Protein AF-A0AA47A423-F1 (afdb_monomer)

Radius of gyration: 16.88 Å; Cα contacts (8 Å, |Δi|>4): 56; chains: 1; bounding box: 35×23×54 Å

pLDDT: mean 71.1, std 12.5, range [41.88, 87.69]

Secondary structure (DSSP, 8-state):
---TTSEEEEE-TT--EEEEES-TTSSS-S--GGGS---------TTEEEEEEEEETTEEEEEEEETT----

Nearest PDB structures (foldseek):
  2ysd-assembly1_A  TM=4.588E-01  e=6.360E+00  Homo sapiens

Structure (mmCIF, N/CA/C/O backbone):
data_AF-A0AA47A423-F1
#
_entry.id   AF-A0AA47A423-F1
#
loop_
_atom_site.group_PDB
_atom_site.id
_atom_site.type_symbol
_atom_site.label_atom_id
_atom_site.label_alt_id
_atom_site.label_comp_id
_atom_site.label_asym_id
_atom_site.label_entity_id
_atom_site.label_seq_id
_atom_site.pdbx_PDB_ins_code
_atom_site.Cartn_x
_atom_site.Cartn_y
_atom_site.Cartn_z
_atom_site.occupancy
_atom_site.B_iso_or_equiv
_atom_site.auth_seq_id
_atom_site.auth_comp_id
_atom_site.auth_asym_id
_atom_site.auth_atom_id
_atom_site.pdbx_PDB_model_num
ATOM 1 N N . MET A 1 1 ? 21.021 -7.743 11.798 1.00 42.12 1 MET A N 1
ATOM 2 C CA . MET A 1 1 ? 19.750 -8.397 12.167 1.00 42.12 1 MET A CA 1
ATOM 3 C C . MET A 1 1 ? 18.764 -7.294 12.479 1.00 42.12 1 MET A C 1
ATOM 5 O O . MET A 1 1 ? 19.052 -6.497 13.357 1.00 42.12 1 MET A O 1
ATOM 9 N N . GLY A 1 2 ? 17.678 -7.197 11.727 1.00 41.88 2 GLY A N 1
ATOM 10 C CA . GLY A 1 2 ? 16.617 -6.221 11.953 1.00 41.88 2 GLY A CA 1
ATOM 11 C C . GLY A 1 2 ? 15.461 -6.636 11.068 1.00 41.88 2 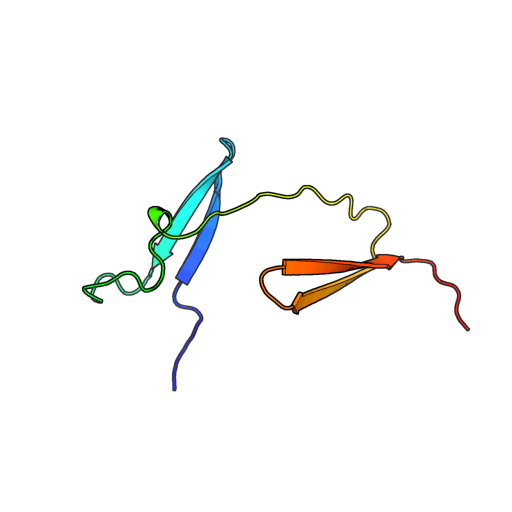GLY A C 1
ATOM 12 O O . GLY A 1 2 ? 15.478 -6.362 9.872 1.00 41.88 2 GLY A O 1
ATOM 13 N N . ALA A 1 3 ? 14.556 -7.440 11.618 1.00 43.75 3 ALA A N 1
ATOM 14 C CA . ALA A 1 3 ? 13.357 -7.835 10.909 1.00 43.75 3 ALA A CA 1
ATOM 15 C C . ALA A 1 3 ? 12.453 -6.598 10.840 1.00 43.75 3 ALA A C 1
ATOM 17 O O . ALA A 1 3 ? 11.785 -6.255 11.800 1.00 43.75 3 ALA A O 1
ATOM 18 N N . PHE A 1 4 ? 12.440 -5.904 9.702 1.00 51.28 4 PHE A N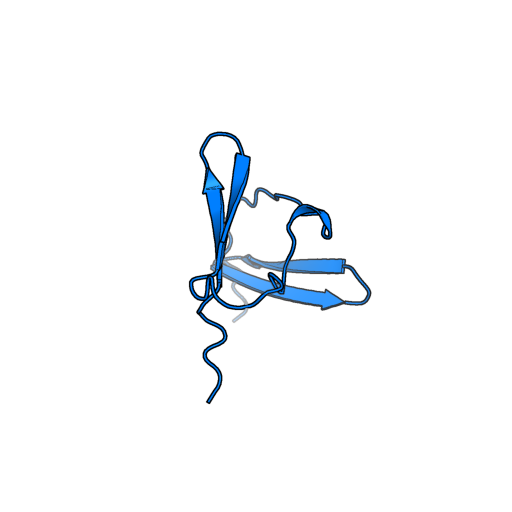 1
ATOM 19 C CA . PHE A 1 4 ? 11.491 -4.818 9.412 1.00 51.28 4 PHE A CA 1
ATOM 20 C C . PHE A 1 4 ? 10.038 -5.320 9.243 1.00 51.28 4 PHE A C 1
ATOM 22 O O . PHE A 1 4 ? 9.188 -4.596 8.742 1.00 51.28 4 PHE A O 1
ATOM 29 N N . ALA A 1 5 ? 9.754 -6.574 9.607 1.00 51.94 5 ALA A N 1
ATOM 30 C CA . ALA A 1 5 ? 8.505 -7.278 9.326 1.00 51.94 5 ALA A CA 1
ATOM 31 C C . ALA A 1 5 ? 7.608 -7.440 10.566 1.00 51.94 5 ALA A C 1
ATOM 33 O O . ALA A 1 5 ? 6.727 -8.295 10.573 1.00 51.94 5 ALA A O 1
ATOM 34 N N . ASP A 1 6 ? 7.828 -6.647 11.615 1.00 66.12 6 ASP A N 1
ATOM 35 C CA . ASP A 1 6 ? 7.072 -6.764 12.869 1.00 66.12 6 ASP A CA 1
ATOM 36 C C . ASP A 1 6 ? 5.895 -5.780 12.962 1.00 66.12 6 ASP A C 1
ATOM 38 O O . ASP A 1 6 ? 5.233 -5.686 13.998 1.00 66.12 6 ASP A O 1
ATOM 42 N N . GLU A 1 7 ? 5.616 -5.056 11.878 1.00 72.69 7 GLU A N 1
ATOM 43 C CA . GLU A 1 7 ? 4.519 -4.103 11.776 1.00 72.69 7 GLU A CA 1
ATOM 44 C C . GLU A 1 7 ? 3.691 -4.387 10.518 1.00 72.69 7 GLU A C 1
ATOM 46 O O . GLU A 1 7 ? 4.233 -4.598 9.433 1.00 72.69 7 GLU A O 1
ATOM 51 N N . PHE A 1 8 ? 2.365 -4.405 10.654 1.00 74.88 8 PHE A N 1
ATOM 52 C CA . PHE A 1 8 ? 1.459 -4.501 9.511 1.00 74.88 8 PHE A CA 1
ATOM 53 C C . PHE A 1 8 ? 0.212 -3.652 9.733 1.00 74.88 8 PHE A C 1
ATOM 55 O O . PHE A 1 8 ? -0.249 -3.474 10.861 1.00 74.88 8 PHE A O 1
ATOM 62 N N . GLY A 1 9 ? -0.355 -3.151 8.639 1.00 78.25 9 GLY A N 1
ATOM 63 C CA . GLY A 1 9 ? -1.628 -2.447 8.647 1.00 78.25 9 GLY A CA 1
ATOM 64 C C . GLY A 1 9 ? -2.569 -2.982 7.576 1.00 78.25 9 GLY A C 1
ATOM 65 O O . GLY A 1 9 ? -2.122 -3.436 6.524 1.00 78.25 9 GLY A O 1
ATOM 66 N N . TYR A 1 10 ? -3.868 -2.937 7.845 1.00 81.00 10 TYR A N 1
ATOM 67 C CA . TYR A 1 10 ? -4.912 -3.266 6.875 1.00 81.00 10 TYR A CA 1
ATOM 68 C C . TYR A 1 10 ? -6.134 -2.371 7.076 1.00 81.00 10 TYR A C 1
ATOM 70 O O . TYR A 1 10 ? -6.347 -1.827 8.157 1.00 81.00 10 TYR A O 1
ATOM 78 N N . PHE A 1 11 ? -6.943 -2.232 6.029 1.00 81.56 11 PHE A N 1
ATOM 79 C CA . PHE A 1 11 ? -8.254 -1.598 6.114 1.00 81.56 11 PHE A CA 1
ATOM 80 C C . PHE A 1 11 ? -9.330 -2.663 6.301 1.00 81.56 11 PHE A C 1
ATOM 82 O O . PHE A 1 11 ? -9.285 -3.699 5.635 1.00 81.56 11 PHE A O 1
ATOM 89 N N . ASP A 1 12 ? -10.270 -2.426 7.212 1.00 83.12 12 ASP A N 1
ATOM 90 C CA . ASP A 1 12 ? -11.462 -3.266 7.336 1.00 83.12 12 ASP A CA 1
ATOM 91 C C . ASP A 1 12 ? -12.534 -2.905 6.290 1.00 83.12 12 ASP A C 1
ATOM 93 O O . ASP A 1 12 ? -12.357 -2.026 5.443 1.00 83.12 12 ASP A O 1
ATOM 97 N N . ASP A 1 13 ? -13.671 -3.595 6.355 1.00 86.56 13 ASP A N 1
ATOM 98 C CA . ASP A 1 13 ? -14.841 -3.371 5.502 1.00 86.56 13 ASP A CA 1
ATOM 99 C C . ASP A 1 13 ? -15.516 -2.001 5.713 1.00 86.56 13 ASP A C 1
ATOM 101 O O . ASP A 1 13 ? -16.344 -1.587 4.900 1.00 86.56 13 ASP A O 1
ATOM 105 N N . GLN A 1 14 ? -15.138 -1.268 6.763 1.00 87.69 14 GLN A N 1
ATOM 106 C CA . GLN A 1 14 ? -15.579 0.094 7.063 1.00 87.69 14 GLN A CA 1
ATOM 107 C C . GLN A 1 14 ? -14.552 1.156 6.635 1.00 87.69 14 GLN A C 1
ATOM 109 O O . GLN A 1 14 ? -14.721 2.334 6.956 1.00 87.69 14 GLN A O 1
ATOM 114 N N . ASN A 1 15 ? -13.502 0.771 5.897 1.00 75.69 15 ASN A N 1
ATOM 115 C CA . ASN A 1 15 ? -12.367 1.621 5.521 1.00 75.69 15 ASN A CA 1
ATOM 116 C C . ASN A 1 15 ? -11.602 2.201 6.721 1.00 75.69 15 ASN A C 1
ATOM 118 O O . ASN A 1 15 ? -10.936 3.234 6.600 1.00 75.69 15 ASN A O 1
ATOM 122 N N . LYS A 1 16 ? -11.660 1.551 7.884 1.00 81.81 16 LYS A N 1
ATOM 123 C CA . LYS A 1 16 ? -10.857 1.938 9.040 1.00 81.81 16 LYS A CA 1
ATOM 124 C C . LYS A 1 16 ? -9.491 1.264 8.958 1.00 81.81 16 LYS A C 1
ATOM 126 O O . LYS A 1 16 ? -9.400 0.049 8.807 1.00 81.81 16 LYS A O 1
ATOM 131 N N . LEU A 1 17 ? -8.428 2.059 9.079 1.00 79.75 17 LEU A N 1
ATOM 132 C CA . LEU A 1 17 ? -7.065 1.545 9.175 1.00 79.75 17 LEU A CA 1
ATOM 133 C C . LEU A 1 17 ? -6.845 0.910 10.551 1.00 79.75 17 LEU A C 1
ATOM 135 O O . LEU A 1 17 ? -6.956 1.581 11.578 1.00 79.75 17 LEU A O 1
ATOM 139 N N . HIS A 1 18 ? -6.481 -0.366 10.559 1.00 78.88 18 HIS A N 1
ATOM 140 C CA . HIS A 1 18 ? -5.978 -1.072 11.728 1.00 78.88 18 HIS A CA 1
ATOM 141 C C . H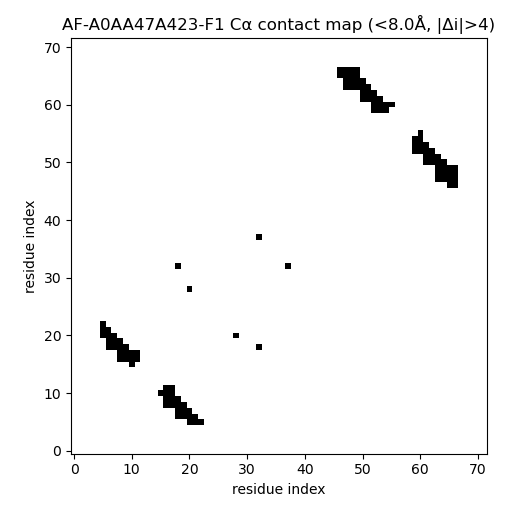IS A 1 18 ? -4.482 -1.269 11.565 1.00 78.88 18 HIS A C 1
ATOM 143 O O . HIS A 1 18 ? -4.035 -1.789 10.546 1.00 78.88 18 HIS A O 1
ATOM 149 N N . TYR A 1 19 ? -3.716 -0.857 12.567 1.00 76.88 19 TYR A N 1
ATOM 150 C CA . TYR A 1 19 ? -2.265 -0.974 12.581 1.00 76.88 19 TYR A CA 1
ATOM 151 C C . TYR A 1 19 ? -1.834 -1.821 13.772 1.00 76.88 19 TYR A C 1
ATOM 153 O O . TYR A 1 19 ? -2.286 -1.598 14.896 1.00 76.88 19 TYR A O 1
ATOM 161 N N . TYR A 1 20 ? -0.965 -2.794 13.527 1.00 74.56 20 TYR A N 1
ATOM 162 C CA . TYR A 1 20 ? -0.471 -3.715 14.536 1.00 74.56 20 TYR A CA 1
ATOM 163 C C . TYR A 1 20 ? 1.048 -3.684 14.550 1.00 74.56 20 TYR A C 1
ATOM 165 O O . TYR A 1 20 ? 1.695 -3.947 13.540 1.00 74.56 20 TYR A O 1
ATOM 173 N N . ASN A 1 21 ? 1.598 -3.425 15.731 1.00 72.06 21 ASN A N 1
ATOM 174 C CA . ASN A 1 21 ? 3.003 -3.630 16.036 1.00 72.06 21 ASN A CA 1
ATOM 175 C C . ASN A 1 21 ? 3.109 -4.854 16.963 1.00 72.06 21 ASN A C 1
ATOM 177 O O . ASN A 1 21 ? 2.510 -4.884 18.044 1.00 72.06 21 ASN A O 1
ATOM 181 N N . TYR A 1 22 ? 3.822 -5.894 16.522 1.00 68.06 22 TYR A N 1
ATOM 182 C CA . TYR A 1 22 ? 3.992 -7.135 17.287 1.00 68.06 22 TYR A CA 1
ATOM 183 C C . TYR A 1 22 ? 4.854 -6.938 18.547 1.00 68.06 22 TYR A C 1
ATOM 185 O O . TYR A 1 22 ? 4.693 -7.668 19.528 1.00 68.06 22 TYR A O 1
ATOM 193 N N . HIS A 1 23 ? 5.704 -5.911 18.574 1.00 63.25 23 HIS A N 1
ATOM 194 C CA . HIS A 1 23 ? 6.521 -5.521 19.716 1.00 63.25 23 HIS A CA 1
ATOM 195 C C . HIS A 1 23 ? 5.802 -4.462 20.560 1.00 63.25 23 HIS A C 1
ATOM 197 O O . HIS A 1 23 ? 6.168 -3.291 20.583 1.00 63.25 23 HIS A O 1
ATOM 203 N N . LYS A 1 24 ? 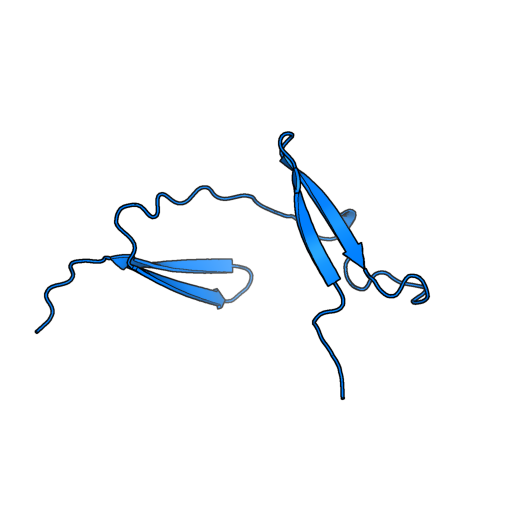4.810 -4.895 21.351 1.00 55.06 24 LYS A N 1
ATOM 204 C CA . LYS A 1 24 ? 4.100 -4.051 22.343 1.00 55.06 24 LYS A CA 1
ATOM 205 C C . LYS A 1 24 ? 5.007 -3.360 23.384 1.00 55.06 24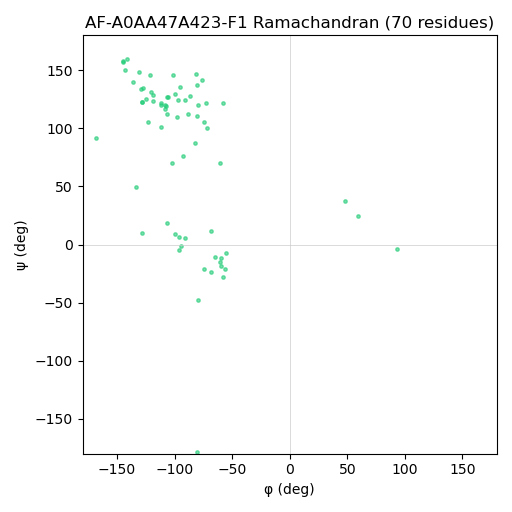 LYS A C 1
ATOM 207 O O . LYS A 1 24 ? 4.503 -2.598 24.202 1.00 55.06 24 LYS A O 1
ATOM 212 N N . SER A 1 25 ? 6.302 -3.679 23.422 1.00 53.47 25 SER A N 1
ATOM 213 C CA . SER A 1 25 ? 7.272 -3.215 24.419 1.00 53.47 25 SER A CA 1
ATOM 214 C C . SER A 1 25 ? 8.095 -1.995 23.998 1.00 53.47 25 SER A C 1
ATOM 216 O O . SER A 1 25 ? 8.886 -1.516 24.806 1.00 53.47 25 SER A O 1
ATOM 218 N N . ALA A 1 26 ? 7.968 -1.503 22.762 1.00 55.41 26 ALA A N 1
ATOM 219 C CA . ALA A 1 26 ? 8.549 -0.215 22.403 1.00 55.41 26 ALA A CA 1
ATOM 220 C C . ALA A 1 26 ? 7.620 0.895 22.918 1.00 55.41 26 ALA A C 1
ATOM 222 O O . ALA A 1 26 ? 6.457 0.954 22.534 1.00 55.41 26 ALA A O 1
ATOM 223 N N . GLU A 1 27 ? 8.122 1.770 23.795 1.00 52.34 27 GLU A N 1
ATOM 224 C CA . GLU A 1 27 ? 7.366 2.901 24.371 1.00 52.34 27 GLU A CA 1
ATOM 225 C C . GLU A 1 27 ? 6.838 3.890 23.314 1.00 52.34 27 GLU A C 1
ATOM 227 O O . GLU A 1 27 ? 5.993 4.731 23.613 1.00 52.34 27 GLU A O 1
ATOM 232 N N . SER A 1 28 ? 7.295 3.769 22.068 1.00 52.06 28 SER A N 1
ATOM 233 C CA . SER A 1 28 ? 6.801 4.513 20.919 1.00 52.06 28 SER A CA 1
ATOM 234 C C . SER A 1 28 ? 6.448 3.549 19.793 1.00 52.06 28 SER A C 1
ATOM 236 O O . SER A 1 28 ? 7.323 2.839 19.291 1.00 52.06 28 SER A O 1
ATOM 238 N N . ASN A 1 29 ? 5.198 3.574 19.330 1.00 53.38 29 ASN A N 1
ATOM 239 C CA . ASN A 1 29 ? 4.917 3.122 17.972 1.00 53.38 29 ASN A CA 1
ATOM 240 C C . ASN A 1 29 ? 5.764 3.994 17.037 1.00 53.38 29 ASN A C 1
ATOM 242 O O . ASN A 1 29 ? 5.645 5.217 17.070 1.00 53.38 29 ASN A O 1
ATOM 246 N N . THR A 1 30 ? 6.631 3.388 16.223 1.00 54.84 30 THR A N 1
ATOM 247 C CA . THR A 1 30 ? 7.419 4.126 15.218 1.00 54.84 30 THR A CA 1
ATOM 248 C C . THR A 1 30 ? 6.504 4.875 14.244 1.00 54.84 30 THR A C 1
ATOM 250 O O . THR A 1 30 ? 6.859 5.930 13.725 1.00 54.84 30 THR A O 1
ATOM 253 N N . TYR A 1 31 ? 5.295 4.345 14.050 1.00 56.88 31 TYR A N 1
ATOM 254 C CA . TYR A 1 31 ? 4.248 4.905 13.217 1.00 56.88 31 TYR A CA 1
ATOM 255 C C . TYR A 1 31 ? 2.992 5.105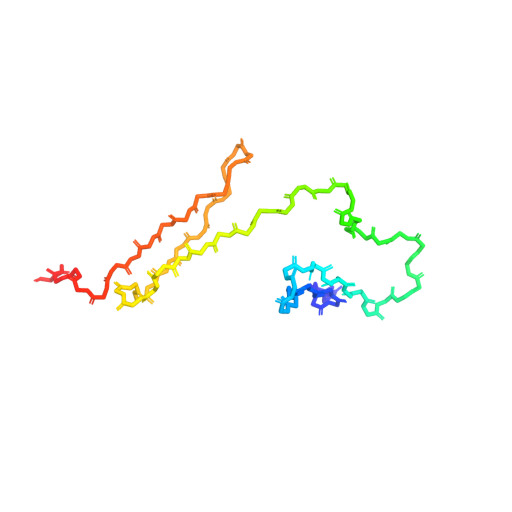 14.062 1.00 56.88 31 TYR A C 1
ATOM 257 O O . TYR A 1 31 ? 2.298 4.151 14.405 1.00 56.88 31 TYR A O 1
ATOM 265 N N . ASP A 1 32 ? 2.712 6.356 14.412 1.00 63.41 32 ASP A N 1
ATOM 266 C CA . ASP A 1 32 ? 1.422 6.768 14.957 1.00 63.41 32 ASP A CA 1
ATOM 267 C C . ASP A 1 32 ? 0.500 7.141 13.785 1.00 63.41 32 ASP A C 1
ATOM 269 O O . ASP A 1 32 ? 0.789 8.130 13.103 1.00 63.41 32 ASP A O 1
ATOM 273 N N . PRO A 1 33 ? -0.573 6.371 13.516 1.00 60.25 33 PRO A N 1
ATOM 274 C CA . PRO A 1 33 ? -1.512 6.646 12.430 1.00 60.25 33 PRO A CA 1
ATOM 275 C C . PRO A 1 33 ? -2.147 8.038 12.476 1.00 60.25 33 PRO A C 1
ATOM 277 O O . PRO A 1 33 ? -2.609 8.514 11.443 1.00 60.25 33 PRO A O 1
ATOM 280 N N . GLU A 1 34 ? -2.161 8.708 13.633 1.00 67.44 34 GLU A N 1
ATOM 281 C CA . GLU A 1 34 ? -2.633 10.093 13.749 1.00 67.44 34 GLU A CA 1
ATOM 282 C C . GLU A 1 34 ? -1.632 11.111 13.173 1.00 67.44 34 GLU A C 1
ATOM 284 O O . GLU A 1 34 ? -2.019 12.211 12.780 1.00 67.44 34 GLU A O 1
ATOM 289 N N . ASN A 1 35 ? -0.354 10.735 13.055 1.00 66.88 35 ASN A N 1
ATOM 290 C CA . ASN A 1 35 ? 0.731 11.608 12.598 1.00 66.88 35 ASN A CA 1
ATOM 291 C C . ASN A 1 35 ? 1.027 11.507 11.093 1.00 66.88 35 ASN A C 1
ATOM 293 O O . ASN A 1 35 ? 1.889 12.234 10.594 1.00 66.88 35 ASN A O 1
ATOM 297 N N . PHE A 1 36 ? 0.333 10.646 10.343 1.00 67.44 36 PHE A N 1
ATOM 298 C CA . PHE A 1 36 ? 0.479 10.567 8.889 1.00 67.44 36 PHE A CA 1
ATOM 299 C C . PHE A 1 36 ? -0.866 10.463 8.169 1.00 67.44 36 PHE A C 1
ATOM 301 O O . PHE A 1 36 ? -1.789 9.773 8.587 1.00 67.44 36 PHE A O 1
ATOM 308 N N . SER A 1 37 ? -0.981 11.162 7.037 1.00 67.88 37 SER A N 1
ATOM 309 C CA . SER A 1 37 ? -2.187 11.111 6.210 1.00 67.88 37 SER A CA 1
ATOM 310 C C . SER A 1 37 ? -2.159 9.861 5.339 1.00 67.88 37 SER A C 1
ATOM 312 O O . SER A 1 37 ? -1.363 9.767 4.404 1.00 67.88 37 SER A O 1
ATOM 314 N N . VAL A 1 38 ? -3.041 8.906 5.627 1.00 70.56 38 VAL A N 1
ATOM 315 C CA . VAL A 1 38 ? -3.233 7.737 4.764 1.00 70.56 38 VAL A CA 1
ATOM 316 C C . VAL A 1 38 ? -4.320 8.032 3.742 1.00 70.56 38 VAL A C 1
ATOM 318 O O . VAL A 1 38 ? -5.443 8.390 4.096 1.00 70.56 38 VAL A O 1
ATOM 321 N N . LYS A 1 39 ? -3.989 7.871 2.459 1.00 72.38 39 LYS A N 1
ATOM 322 C CA . LYS A 1 39 ? -4.939 7.992 1.351 1.00 72.38 39 LYS A CA 1
ATOM 323 C C . LYS A 1 39 ? -5.143 6.630 0.708 1.00 72.38 39 LYS A C 1
ATOM 325 O O . LYS A 1 39 ? -4.191 6.018 0.233 1.00 72.38 39 LYS A O 1
ATOM 330 N N . MET A 1 40 ? -6.391 6.174 0.685 1.00 73.56 40 MET A N 1
ATOM 331 C CA . MET A 1 40 ? -6.783 4.994 -0.075 1.00 73.56 40 MET A CA 1
ATOM 332 C C . MET A 1 40 ? -6.969 5.377 -1.542 1.00 73.56 40 MET A C 1
ATOM 334 O O . MET A 1 40 ? -7.573 6.404 -1.855 1.00 73.56 40 MET A O 1
ATOM 338 N N . ILE A 1 41 ? -6.469 4.533 -2.433 1.00 76.50 41 ILE A N 1
ATOM 339 C CA . ILE A 1 41 ? -6.667 4.651 -3.873 1.00 76.50 41 ILE A CA 1
ATOM 340 C C . ILE A 1 41 ? -7.205 3.322 -4.393 1.00 76.50 41 ILE A C 1
ATOM 342 O O . ILE A 1 41 ? -6.715 2.257 -4.025 1.00 76.50 41 ILE A O 1
ATOM 346 N N . ASN A 1 42 ? -8.223 3.390 -5.245 1.00 77.31 42 ASN A N 1
ATOM 347 C CA . ASN A 1 42 ? -8.730 2.224 -5.955 1.00 77.31 42 ASN A CA 1
ATOM 348 C C . ASN A 1 42 ? -8.100 2.209 -7.344 1.00 77.31 42 ASN A C 1
ATOM 350 O O . ASN A 1 42 ? -8.210 3.190 -8.080 1.00 77.31 42 ASN A O 1
ATOM 354 N N . ILE A 1 43 ? -7.440 1.107 -7.689 1.00 76.44 43 ILE A N 1
ATOM 355 C CA . ILE A 1 43 ? -6.822 0.910 -9.000 1.00 76.44 43 ILE A CA 1
ATOM 356 C C . ILE A 1 43 ? -7.497 -0.293 -9.648 1.00 76.44 43 ILE A C 1
ATOM 358 O O . ILE A 1 43 ? -7.517 -1.380 -9.075 1.00 76.44 43 ILE A O 1
ATOM 362 N N . ASP A 1 44 ? -8.049 -0.096 -10.843 1.00 80.38 44 ASP A N 1
ATOM 363 C CA . ASP A 1 44 ? -8.517 -1.202 -11.672 1.00 80.38 44 ASP A CA 1
ATOM 364 C C . ASP A 1 44 ? -7.303 -1.924 -12.272 1.00 80.38 44 ASP A C 1
ATOM 366 O O . ASP A 1 44 ? -6.639 -1.410 -13.173 1.00 80.38 44 ASP A O 1
ATOM 370 N N . VAL A 1 45 ? -7.003 -3.109 -11.739 1.00 78.56 45 VAL A N 1
ATOM 371 C CA . VAL A 1 45 ? -5.884 -3.952 -12.182 1.00 78.56 45 VAL A CA 1
ATOM 372 C C . VAL A 1 45 ? -6.273 -4.950 -13.270 1.00 78.56 45 VAL A C 1
ATOM 374 O O . VAL A 1 45 ? -5.434 -5.739 -13.682 1.00 78.56 45 VAL A O 1
ATOM 377 N N . SER A 1 46 ? -7.503 -4.904 -13.796 1.00 85.25 46 SER A N 1
ATOM 378 C CA . SER A 1 46 ? -7.971 -5.851 -14.824 1.00 85.25 46 SER A CA 1
ATOM 379 C C . SER A 1 46 ? -7.161 -5.836 -16.126 1.00 85.25 46 SER A C 1
ATOM 381 O O . SER A 1 46 ? -7.307 -6.743 -16.939 1.00 85.25 46 SER A O 1
ATOM 383 N N . LYS A 1 47 ? -6.337 -4.802 -16.344 1.00 80.00 47 LYS A N 1
ATOM 384 C CA . LYS A 1 47 ? -5.459 -4.641 -17.515 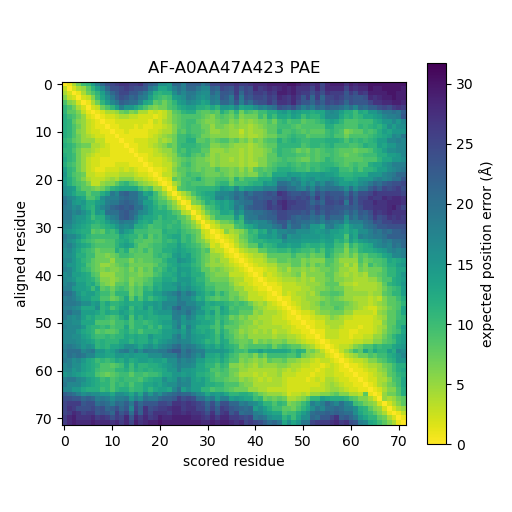1.00 80.00 47 LYS A CA 1
ATOM 385 C C . LYS A 1 47 ? -3.997 -4.356 -17.144 1.00 80.00 47 LYS A C 1
ATOM 387 O O . LYS A 1 47 ? -3.222 -3.952 -18.012 1.00 80.00 47 LYS A O 1
ATOM 392 N N . ILE A 1 48 ? -3.634 -4.484 -15.866 1.00 82.81 48 ILE A N 1
ATOM 393 C CA . ILE A 1 48 ? -2.304 -4.151 -15.336 1.00 82.81 48 ILE A CA 1
ATOM 394 C C . ILE A 1 48 ? -1.580 -5.456 -14.991 1.00 82.81 48 ILE A C 1
ATOM 396 O O . ILE A 1 48 ? -2.001 -6.161 -14.083 1.00 82.81 48 ILE A O 1
ATOM 400 N N . ASP A 1 49 ? -0.468 -5.736 -15.674 1.00 82.12 49 ASP A N 1
ATOM 401 C CA . ASP A 1 49 ? 0.399 -6.898 -15.402 1.00 82.12 49 ASP A CA 1
ATOM 402 C C . ASP A 1 49 ? 1.313 -6.624 -14.205 1.00 82.12 49 ASP A C 1
ATOM 404 O O . ASP A 1 49 ? 1.475 -7.425 -13.286 1.00 82.12 49 ASP A O 1
ATOM 408 N N . LYS A 1 50 ? 1.942 -5.448 -14.220 1.00 83.56 50 LYS A N 1
ATOM 409 C CA . LYS A 1 50 ? 2.950 -5.036 -13.242 1.00 83.56 50 LYS A CA 1
ATOM 410 C C . LYS A 1 50 ? 2.777 -3.562 -12.917 1.00 83.56 50 LYS A C 1
ATOM 412 O O . LYS A 1 50 ? 2.209 -2.811 -13.697 1.00 83.56 50 LYS A O 1
ATOM 417 N N . PHE A 1 51 ? 3.300 -3.113 -11.786 1.00 84.56 51 PHE A N 1
ATOM 418 C CA . PHE A 1 51 ? 3.435 -1.689 -11.499 1.00 84.56 51 PHE A CA 1
ATOM 419 C C . PHE A 1 51 ? 4.707 -1.436 -10.699 1.00 84.56 51 PHE A C 1
ATOM 421 O O . PHE A 1 51 ? 5.213 -2.332 -10.022 1.00 84.56 51 PHE A O 1
ATOM 428 N N . TYR A 1 52 ? 5.215 -0.211 -10.768 1.00 83.19 52 TYR A N 1
ATOM 429 C CA . TYR A 1 52 ? 6.274 0.258 -9.884 1.00 83.19 52 TYR A CA 1
ATOM 430 C C . TYR A 1 52 ? 5.810 1.488 -9.108 1.00 83.19 52 TYR A C 1
ATOM 432 O O . TYR A 1 52 ? 5.013 2.294 -9.594 1.00 83.19 52 TYR A O 1
ATOM 440 N N . LEU A 1 53 ? 6.293 1.585 -7.871 1.00 85.94 53 LEU A N 1
ATOM 441 C CA . LEU A 1 53 ? 6.050 2.701 -6.967 1.00 85.94 53 LEU A CA 1
ATOM 442 C C . LEU A 1 53 ? 7.332 3.521 -6.875 1.00 85.94 53 LEU A C 1
ATOM 444 O O . LEU A 1 53 ? 8.393 2.968 -6.583 1.00 85.94 53 LEU A O 1
ATOM 448 N N . ILE A 1 54 ? 7.229 4.824 -7.112 1.00 82.81 54 ILE A N 1
ATOM 449 C CA . ILE A 1 54 ? 8.335 5.767 -6.942 1.00 82.81 54 ILE A CA 1
ATOM 450 C C . ILE A 1 54 ? 7.925 6.781 -5.882 1.00 82.81 54 ILE A C 1
ATOM 452 O O . ILE A 1 54 ? 6.850 7.367 -5.970 1.00 82.81 54 ILE A O 1
ATOM 456 N N . ALA A 1 55 ? 8.784 6.982 -4.884 1.00 82.00 55 ALA A N 1
ATOM 457 C CA . ALA A 1 55 ? 8.647 8.071 -3.928 1.00 82.00 55 ALA A CA 1
ATOM 458 C C . ALA A 1 55 ? 9.557 9.228 -4.365 1.00 82.00 55 ALA A C 1
ATOM 460 O O . ALA A 1 55 ? 10.780 9.118 -4.277 1.00 82.00 55 ALA A O 1
ATOM 461 N N . GLU A 1 56 ? 8.976 10.330 -4.834 1.00 81.06 56 GLU A N 1
ATOM 462 C CA . GLU A 1 56 ? 9.702 11.529 -5.266 1.00 81.06 56 GLU A CA 1
ATOM 463 C C . GLU A 1 56 ? 9.126 12.762 -4.570 1.00 81.06 56 GLU A C 1
ATOM 465 O O . GLU A 1 56 ? 7.943 13.042 -4.677 1.00 81.06 56 GLU A O 1
ATOM 470 N N . GLN A 1 57 ? 9.966 13.506 -3.841 1.00 75.56 57 GLN A N 1
ATOM 471 C CA . GLN A 1 57 ? 9.652 14.844 -3.303 1.00 75.56 57 GLN A CA 1
ATOM 472 C C . GLN A 1 57 ? 8.292 14.989 -2.581 1.00 75.56 57 GLN A C 1
ATOM 474 O O . GLN A 1 57 ? 7.661 16.039 -2.645 1.00 75.56 57 GLN A O 1
ATOM 479 N N . GLY A 1 58 ? 7.867 13.964 -1.834 1.00 74.69 58 GLY A N 1
ATOM 480 C CA . GLY A 1 58 ? 6.603 13.980 -1.081 1.00 74.69 58 GLY A CA 1
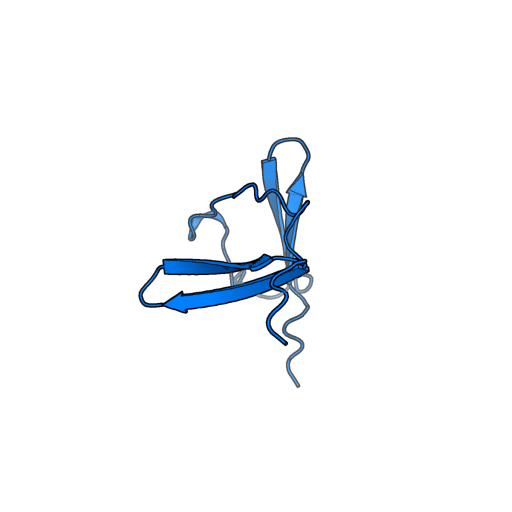ATOM 481 C C . GLY A 1 58 ? 5.411 13.382 -1.830 1.00 74.69 58 GLY A C 1
ATOM 482 O O . GLY A 1 58 ? 4.350 13.217 -1.229 1.00 74.69 58 GLY A O 1
ATOM 483 N N . ASP A 1 59 ? 5.605 12.983 -3.084 1.00 76.69 59 ASP A N 1
ATOM 484 C CA . ASP A 1 59 ? 4.633 12.253 -3.881 1.00 76.69 59 ASP A CA 1
ATOM 485 C C . ASP A 1 59 ? 4.970 10.758 -3.939 1.00 76.69 59 ASP A C 1
ATOM 487 O O . ASP A 1 59 ? 6.133 10.345 -3.974 1.00 76.69 59 ASP A O 1
ATOM 491 N N . ILE A 1 60 ? 3.918 9.938 -3.971 1.00 81.69 60 ILE A N 1
ATOM 492 C CA . ILE A 1 60 ? 3.992 8.524 -4.340 1.00 81.69 60 ILE A CA 1
ATOM 493 C C . ILE A 1 60 ? 3.387 8.407 -5.734 1.00 81.69 60 ILE A C 1
ATOM 495 O O . ILE A 1 60 ? 2.184 8.601 -5.917 1.00 81.69 60 ILE A O 1
ATOM 499 N N . ILE A 1 61 ? 4.224 8.087 -6.714 1.00 81.00 61 ILE A N 1
ATOM 500 C CA . ILE A 1 61 ? 3.824 7.916 -8.106 1.00 81.00 61 ILE A CA 1
ATOM 501 C C . ILE A 1 61 ? 3.668 6.424 -8.384 1.00 81.00 61 ILE A C 1
ATOM 503 O O . ILE A 1 61 ? 4.559 5.623 -8.090 1.00 81.00 61 ILE A O 1
ATOM 507 N N . ILE A 1 62 ? 2.527 6.054 -8.964 1.00 85.19 62 ILE A N 1
ATOM 508 C CA . ILE A 1 62 ? 2.221 4.679 -9.360 1.00 85.19 62 ILE A CA 1
ATOM 509 C C . ILE A 1 62 ? 2.263 4.596 -10.869 1.00 85.19 62 ILE A C 1
ATOM 511 O O . ILE A 1 62 ? 1.487 5.257 -11.558 1.00 85.19 62 ILE A O 1
ATOM 515 N N . HIS A 1 63 ? 3.146 3.749 -11.376 1.00 85.50 63 HIS A N 1
ATOM 516 C CA . HIS A 1 63 ? 3.289 3.524 -12.801 1.00 85.50 63 HIS A CA 1
ATOM 517 C C . HIS A 1 63 ? 2.820 2.115 -13.170 1.00 85.50 63 HIS A C 1
ATOM 519 O O . HIS A 1 63 ? 3.557 1.148 -12.949 1.00 85.50 63 HIS A O 1
ATOM 525 N N . PRO A 1 64 ? 1.602 1.973 -13.715 1.00 84.25 64 PRO A N 1
ATOM 526 C CA . PRO A 1 64 ? 1.101 0.691 -14.183 1.00 84.25 64 PRO A CA 1
ATOM 527 C C . PRO A 1 64 ? 1.733 0.299 -15.527 1.00 84.25 64 PRO A C 1
ATOM 529 O O . PRO A 1 64 ? 1.912 1.129 -16.415 1.00 84.25 64 PRO A O 1
ATOM 532 N N . ILE A 1 65 ? 2.021 -0.988 -15.686 1.00 82.81 65 ILE A N 1
ATOM 533 C CA . ILE A 1 65 ? 2.503 -1.650 -16.900 1.00 82.81 65 ILE A CA 1
ATOM 534 C C . ILE A 1 65 ? 1.372 -2.557 -17.380 1.00 82.81 65 ILE A C 1
ATOM 536 O O . ILE A 1 65 ? 0.914 -3.432 -16.645 1.00 82.81 65 ILE A O 1
ATOM 540 N N . TRP A 1 66 ? 0.885 -2.321 -18.593 1.00 80.31 66 TRP A N 1
ATOM 541 C CA . TRP A 1 66 ? -0.270 -3.039 -19.129 1.00 80.31 66 TRP A CA 1
ATOM 542 C C . TRP A 1 66 ? 0.122 -4.414 -19.685 1.00 80.31 66 TRP A C 1
ATOM 544 O O . TRP A 1 66 ? 1.204 -4.556 -20.250 1.00 80.31 66 TRP A O 1
ATOM 554 N N . GLU A 1 67 ? -0.777 -5.399 -19.571 1.00 72.12 67 GLU A N 1
ATOM 555 C CA . GLU A 1 67 ? -0.563 -6.804 -19.992 1.00 72.12 67 GLU A CA 1
ATOM 556 C C . GLU A 1 67 ? -0.253 -6.993 -21.486 1.00 72.12 67 GLU A C 1
ATOM 558 O O . GLU A 1 67 ? 0.297 -8.020 -21.861 1.00 72.12 67 GLU A O 1
ATOM 563 N N . ASN A 1 68 ? -0.560 -6.008 -22.336 1.00 63.25 68 ASN A N 1
ATOM 564 C CA . ASN A 1 68 ? -0.430 -6.101 -23.795 1.00 63.25 68 ASN A CA 1
ATOM 565 C C . ASN A 1 68 ? 0.258 -4.878 -24.404 1.00 63.25 68 ASN A C 1
ATOM 567 O O . ASN A 1 68 ? -0.222 -4.273 -25.364 1.00 63.25 68 ASN A O 1
ATOM 571 N N . LEU A 1 69 ? 1.396 -4.485 -23.850 1.00 57.84 69 LEU A N 1
ATOM 572 C CA . LEU A 1 69 ? 2.362 -3.765 -24.664 1.00 57.84 69 LEU A CA 1
ATOM 573 C C . LEU A 1 69 ? 3.148 -4.835 -25.435 1.00 57.84 69 LEU A C 1
ATOM 575 O O . LEU A 1 69 ? 4.168 -5.310 -24.949 1.00 57.84 69 LEU A O 1
ATOM 579 N N . ASP A 1 70 ? 2.640 -5.250 -26.601 1.00 51.41 70 ASP A N 1
ATOM 580 C CA . ASP A 1 70 ? 3.385 -6.009 -27.623 1.00 51.41 70 ASP A CA 1
ATOM 581 C C . ASP A 1 70 ? 4.587 -5.159 -28.094 1.00 51.41 70 ASP A C 1
ATOM 583 O O . ASP A 1 70 ? 4.595 -4.588 -29.183 1.00 51.41 70 ASP A O 1
ATOM 587 N N . ILE A 1 71 ? 5.590 -4.986 -27.232 1.00 56.19 71 ILE A N 1
ATOM 588 C CA . ILE A 1 71 ? 6.881 -4.375 -27.559 1.00 56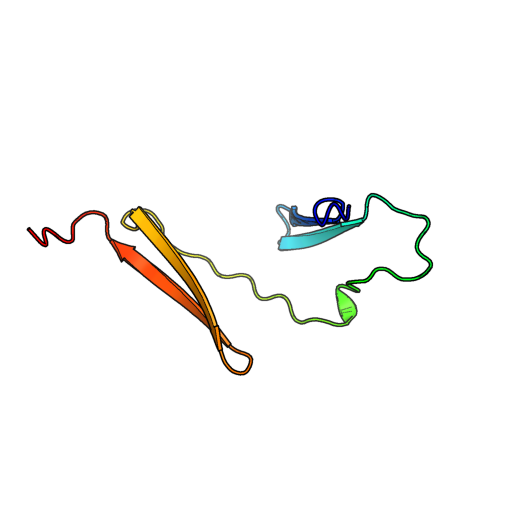.19 71 ILE A CA 1
ATOM 589 C C . ILE A 1 71 ? 7.895 -5.507 -27.715 1.00 56.19 71 ILE A C 1
ATOM 591 O O . ILE A 1 71 ? 8.772 -5.704 -26.877 1.00 56.19 71 ILE A O 1
ATOM 595 N N . PHE A 1 72 ? 7.736 -6.270 -28.794 1.00 51.09 72 PHE A N 1
ATOM 596 C CA . PHE A 1 72 ? 8.790 -7.070 -29.412 1.00 51.09 72 PHE A CA 1
ATOM 597 C C . PHE A 1 72 ? 8.695 -6.935 -30.929 1.00 51.09 72 PHE A C 1
ATOM 599 O O . PHE A 1 72 ? 7.576 -7.085 -31.467 1.00 51.09 72 PHE A O 1
#

Foldseek 3Di:
DDPPPQKDWDADPVRDIDIDGNCPPDPDDPDDVVPDDDDDDDDDCVFFPDWDWDDDPNDTDIGTDGPDPPPD

Sequence (72 aa):
MGAFADEFGYFDDQNKLHYYNYHKSAESNTYDPENFSVKMINIDVSKIDKFYLIAEQGDIIIHPIWENLDIF

Solvent-accessible surface area (backbone atoms only — not comparable to full-atom values): 5147 Å² total; per-residue (Å²): 141,80,78,86,75,51,58,53,71,49,67,52,99,82,71,46,80,46,77,47,62,76,64,81,78,53,98,60,69,94,72,52,75,90,80,51,90,84,80,89,80,90,76,87,54,93,58,44,69,46,70,51,80,45,82,52,100,92,43,80,47,77,47,75,36,55,72,77,69,84,84,122

Mean predicted aligned error: 11.76 Å